Protein AF-A0A832CBM2-F1 (afdb_monomer)

Organism: NCBI:txid334771

Solvent-accessible surface area (backbone atoms only — not comparable to full-atom values): 4319 Å² total; per-residue (Å²): 137,87,86,80,92,69,81,64,78,65,17,57,49,30,36,90,88,73,65,54,53,73,94,45,59,44,76,79,47,92,62,30,34,33,33,62,91,75,75,41,75,42,53,26,65,62,35,23,54,52,41,40,46,60,73,63,70,56,82,75,76,57,76,76,78,72,73,122

Secondary structure (DSSP, 8-state):
--------TTTTTS-TTT---SSSEEEEETTEEEEGGGTEEEEHHHHHHHHHHHHHTPPPPPGGGG--

InterPro domains:
  IPR010095 Cas12f1-like, TNB domain [PF07282] (2-52)

Radius of gyration: 13.76 Å; Cα contacts (8 Å, |Δi|>4): 76; chains: 1; bounding box: 37×26×31 Å

Structure (mmCIF, N/CA/C/O backbone):
data_AF-A0A832CBM2-F1
#
_entry.id   AF-A0A832CBM2-F1
#
loop_
_atom_site.group_PDB
_atom_site.id
_atom_site.type_symbol
_atom_site.label_atom_id
_atom_site.label_alt_id
_atom_site.label_comp_id
_atom_site.label_asym_id
_atom_site.label_entity_id
_atom_site.label_seq_id
_atom_site.pdbx_PDB_ins_code
_atom_site.Cartn_x
_atom_site.Cartn_y
_atom_site.Cartn_z
_atom_site.occupancy
_atom_site.B_iso_or_equiv
_atom_site.auth_seq_id
_atom_site.auth_comp_id
_atom_site.auth_asym_id
_atom_site.auth_atom_id
_atom_site.pdbx_PDB_model_num
ATOM 1 N N . MET A 1 1 ? -18.865 -6.001 15.343 1.00 64.88 1 MET A N 1
ATOM 2 C CA . MET A 1 1 ? -17.828 -5.589 14.371 1.00 64.88 1 MET A CA 1
ATOM 3 C C . MET A 1 1 ? -17.214 -4.279 14.849 1.00 64.88 1 MET A C 1
ATOM 5 O O . MET A 1 1 ? -17.960 -3.328 15.035 1.00 64.88 1 MET A O 1
ATOM 9 N N . LYS A 1 2 ? -15.904 -4.240 15.121 1.00 80.44 2 LYS A N 1
ATOM 10 C CA . LYS A 1 2 ? -15.184 -3.011 15.495 1.00 80.44 2 LYS A CA 1
ATOM 11 C C . LYS A 1 2 ? -14.477 -2.483 14.247 1.00 80.44 2 LYS A C 1
ATOM 13 O O . LYS A 1 2 ? -13.802 -3.259 13.578 1.00 80.44 2 LYS A O 1
ATOM 18 N N . ILE A 1 3 ? -14.675 -1.209 13.925 1.00 81.81 3 ILE A N 1
ATOM 19 C CA . ILE A 1 3 ? -14.067 -0.558 12.759 1.00 81.81 3 ILE A CA 1
ATOM 20 C C . ILE A 1 3 ? -12.983 0.387 13.265 1.00 81.81 3 ILE A C 1
ATOM 22 O O . ILE A 1 3 ? -13.229 1.178 14.175 1.00 81.81 3 ILE A O 1
ATOM 26 N N . GLU A 1 4 ? -11.796 0.297 12.675 1.00 85.94 4 GLU A N 1
ATOM 27 C CA . GLU A 1 4 ? -10.678 1.194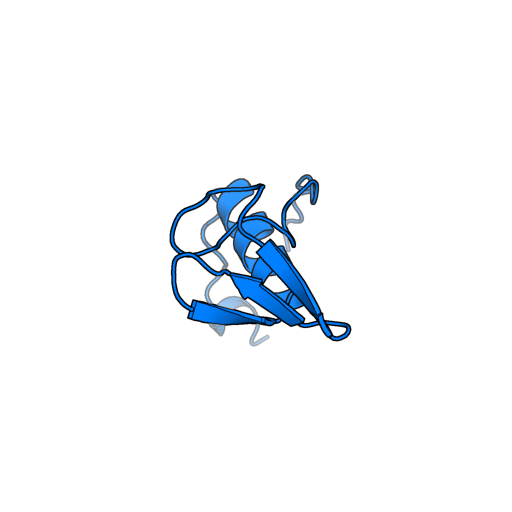 12.952 1.00 85.94 4 GLU A CA 1
ATOM 28 C C . GLU A 1 4 ? -10.304 1.929 11.666 1.00 85.94 4 GLU A C 1
ATOM 30 O O . GLU A 1 4 ? -10.109 1.315 10.617 1.00 85.94 4 GLU A O 1
ATOM 35 N N . PHE A 1 5 ? -10.243 3.258 11.739 1.00 89.31 5 PHE A N 1
ATOM 36 C CA . PHE A 1 5 ? -9.859 4.097 10.609 1.00 89.31 5 PHE A CA 1
ATOM 37 C C . PHE A 1 5 ? -8.338 4.234 10.584 1.00 89.31 5 PHE A C 1
ATOM 39 O O . PHE A 1 5 ? -7.732 4.701 11.547 1.00 89.31 5 PHE A O 1
ATOM 46 N N . VAL A 1 6 ? -7.723 3.826 9.476 1.00 89.12 6 VAL A N 1
ATOM 47 C CA . VAL A 1 6 ? -6.267 3.795 9.298 1.00 89.12 6 VAL A CA 1
ATOM 48 C C . VAL A 1 6 ? -5.908 4.582 8.044 1.00 89.12 6 VAL A C 1
ATOM 50 O O . VAL A 1 6 ? -6.587 4.477 7.027 1.00 89.12 6 VAL A O 1
ATOM 53 N N . SER A 1 7 ? -4.833 5.370 8.102 1.00 88.50 7 SER A N 1
ATOM 54 C CA . SER A 1 7 ? -4.377 6.155 6.950 1.00 88.50 7 SER A CA 1
ATOM 55 C C . SER A 1 7 ? -3.865 5.265 5.810 1.00 88.50 7 SER A C 1
ATOM 57 O O . SER A 1 7 ? -2.886 4.518 5.958 1.00 88.50 7 SER A O 1
ATOM 59 N N . GLU A 1 8 ? -4.480 5.427 4.639 1.00 86.56 8 GLU A N 1
ATOM 60 C CA . GLU A 1 8 ? -4.116 4.745 3.394 1.00 86.56 8 GLU A CA 1
ATOM 61 C C . GLU A 1 8 ? -2.916 5.371 2.664 1.00 86.56 8 GLU A C 1
ATOM 63 O O . GLU A 1 8 ? -2.471 4.854 1.637 1.00 86.56 8 GLU A O 1
ATOM 68 N N . GLU A 1 9 ? -2.337 6.451 3.191 1.00 88.88 9 GLU A N 1
ATOM 69 C CA . GLU A 1 9 ? -1.261 7.176 2.517 1.00 88.88 9 GLU A CA 1
ATOM 70 C C . GLU A 1 9 ? -0.067 6.254 2.201 1.00 88.88 9 GLU A C 1
ATOM 72 O O . GLU A 1 9 ? 0.445 5.546 3.081 1.00 88.88 9 GLU A O 1
ATOM 77 N N . ASN A 1 10 ? 0.372 6.251 0.938 1.00 84.81 10 ASN A N 1
ATOM 78 C CA . ASN A 1 10 ? 1.477 5.436 0.409 1.00 84.81 10 ASN A CA 1
ATOM 79 C C . ASN A 1 10 ? 1.304 3.909 0.567 1.00 84.81 10 ASN A C 1
ATOM 81 O O . ASN A 1 10 ? 2.256 3.146 0.385 1.00 84.81 10 ASN A O 1
ATOM 85 N N . THR A 1 11 ? 0.105 3.423 0.905 1.00 87.69 11 THR A N 1
ATOM 86 C CA . THR A 1 11 ? -0.124 1.985 1.130 1.00 87.69 11 THR A CA 1
ATOM 87 C C . THR A 1 11 ? -0.066 1.178 -0.159 1.00 87.69 11 THR A C 1
ATOM 89 O O . THR A 1 11 ? 0.471 0.080 -0.146 1.00 87.69 11 THR A O 1
ATOM 92 N N . SER A 1 12 ? -0.513 1.720 -1.290 1.00 83.06 12 SER A N 1
ATOM 93 C CA . SER A 1 12 ? -0.467 1.036 -2.592 1.00 83.06 12 SER A CA 1
ATOM 94 C C . SER A 1 12 ? 0.905 1.084 -3.281 1.00 83.06 12 SER A C 1
ATOM 96 O O . SER A 1 12 ? 1.126 0.389 -4.274 1.00 83.06 12 SER A O 1
ATOM 98 N N . THR A 1 13 ? 1.839 1.881 -2.755 1.00 82.31 13 THR A N 1
ATOM 99 C CA . THR A 1 13 ? 3.200 2.052 -3.290 1.00 82.31 13 THR A CA 1
ATOM 100 C C . THR A 1 13 ? 4.282 1.506 -2.363 1.00 82.31 13 THR A C 1
ATOM 102 O O . THR A 1 13 ? 5.418 1.354 -2.791 1.00 82.31 13 THR A O 1
ATOM 105 N N . THR A 1 14 ? 3.965 1.131 -1.121 1.00 88.94 14 THR A N 1
ATOM 106 C CA . THR A 1 14 ? 4.934 0.519 -0.199 1.00 88.94 14 THR A CA 1
ATOM 107 C C . THR A 1 14 ? 5.135 -0.965 -0.517 1.00 88.94 14 THR A C 1
ATOM 109 O O . THR A 1 14 ? 4.176 -1.714 -0.690 1.00 88.94 14 THR A O 1
ATOM 112 N N . CYS A 1 15 ? 6.390 -1.431 -0.598 1.00 88.62 15 CYS A N 1
ATOM 113 C CA . CYS A 1 15 ? 6.655 -2.842 -0.899 1.00 88.62 15 CYS A CA 1
ATOM 114 C C . CYS A 1 15 ? 6.248 -3.736 0.276 1.00 88.62 15 CYS A C 1
ATOM 116 O O . CYS A 1 15 ? 6.827 -3.569 1.347 1.00 88.62 15 CYS A O 1
ATOM 118 N N . PRO A 1 16 ? 5.376 -4.742 0.085 1.00 89.44 16 PRO A N 1
ATOM 119 C CA . PRO A 1 16 ? 4.981 -5.627 1.181 1.00 89.44 16 PRO A CA 1
ATOM 120 C C . PRO A 1 16 ? 6.107 -6.576 1.629 1.00 89.44 16 PRO A C 1
ATOM 122 O O . PRO A 1 16 ? 5.981 -7.216 2.662 1.00 89.44 16 PRO A O 1
ATOM 125 N N . LEU A 1 17 ? 7.200 -6.697 0.861 1.00 90.06 17 LEU A N 1
ATOM 126 C CA . LEU A 1 17 ? 8.316 -7.602 1.176 1.00 90.06 17 LEU A CA 1
ATOM 127 C C . LEU A 1 17 ? 9.473 -6.926 1.913 1.00 90.06 17 LEU A C 1
ATOM 129 O O . LEU A 1 17 ? 10.218 -7.591 2.621 1.00 90.06 17 LEU A O 1
ATOM 133 N N . CYS A 1 18 ? 9.695 -5.634 1.673 1.00 88.69 18 CYS A N 1
ATOM 134 C CA . CYS A 1 18 ? 10.869 -4.934 2.198 1.00 88.69 18 CYS A CA 1
ATOM 135 C C . CYS A 1 18 ? 10.576 -3.503 2.663 1.00 88.69 18 CYS A C 1
ATOM 137 O O . CYS A 1 18 ? 11.516 -2.729 2.830 1.00 88.69 18 CYS A O 1
ATOM 139 N N . GLU A 1 19 ? 9.297 -3.123 2.744 1.00 85.81 19 GLU A N 1
ATOM 140 C CA . GLU A 1 19 ? 8.763 -1.879 3.335 1.00 85.81 19 GLU A CA 1
ATOM 141 C C . GLU A 1 19 ? 9.246 -0.552 2.724 1.00 85.81 19 GLU A C 1
ATOM 143 O O . GLU A 1 19 ? 8.826 0.535 3.115 1.00 85.81 19 GLU A O 1
ATOM 148 N N . ALA A 1 20 ? 10.094 -0.609 1.704 1.00 84.62 20 ALA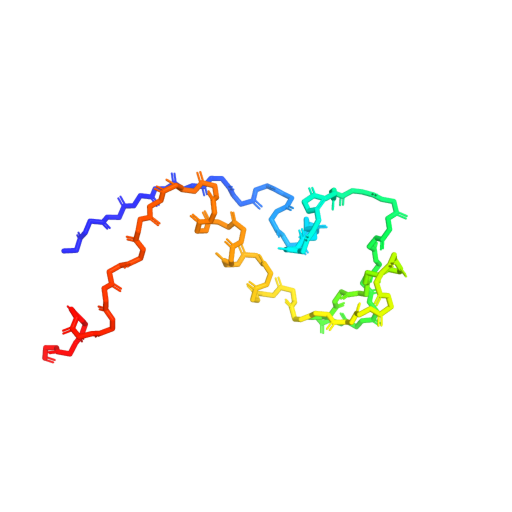 A N 1
ATOM 149 C CA . ALA A 1 20 ? 10.568 0.571 1.004 1.00 84.62 20 ALA A CA 1
ATOM 150 C C . ALA A 1 20 ? 9.444 1.190 0.161 1.00 84.62 20 ALA A C 1
ATOM 152 O O . ALA A 1 20 ? 8.793 0.495 -0.634 1.00 84.62 20 ALA A O 1
ATOM 153 N N . LYS A 1 21 ? 9.280 2.504 0.325 1.00 72.69 21 LYS A N 1
ATOM 154 C CA . LYS A 1 21 ? 8.172 3.303 -0.205 1.00 72.69 21 LYS A CA 1
ATOM 155 C C . LYS A 1 21 ? 8.413 3.773 -1.639 1.00 72.69 21 LYS A C 1
ATOM 157 O O . LYS A 1 21 ? 7.570 3.546 -2.496 1.00 72.69 21 LYS A O 1
ATOM 162 N N . ASP A 1 22 ? 9.609 4.290 -1.934 1.00 68.25 22 ASP A N 1
ATOM 163 C CA . ASP A 1 22 ? 9.799 5.108 -3.141 1.00 68.25 22 ASP A CA 1
ATOM 164 C C . ASP A 1 22 ? 11.002 4.676 -3.997 1.00 68.25 22 ASP A C 1
ATOM 166 O O . ASP A 1 22 ? 11.880 3.928 -3.562 1.00 68.25 22 ASP A O 1
ATOM 170 N N . GLY A 1 23 ? 11.006 5.110 -5.262 1.00 68.31 23 GLY A N 1
ATOM 171 C CA . GLY A 1 23 ? 12.125 4.973 -6.210 1.00 68.31 23 GLY A CA 1
ATOM 172 C C . GLY A 1 23 ? 12.256 3.623 -6.926 1.00 68.31 23 GLY A C 1
ATOM 173 O O . GLY A 1 23 ? 12.850 3.554 -7.997 1.00 68.31 23 GLY A O 1
ATOM 174 N N . TYR A 1 24 ? 11.659 2.556 -6.390 1.00 73.69 24 TYR A N 1
ATOM 175 C CA . TYR A 1 24 ? 11.773 1.196 -6.949 1.00 73.69 24 TYR A CA 1
ATOM 176 C C . TYR A 1 24 ? 10.435 0.575 -7.355 1.00 73.69 24 TYR A C 1
ATOM 178 O O . TYR A 1 24 ? 10.390 -0.611 -7.695 1.00 73.69 24 TYR A O 1
ATOM 186 N N . HIS A 1 25 ? 9.359 1.359 -7.307 1.00 81.38 25 HIS A N 1
ATOM 187 C CA . HIS A 1 25 ? 8.013 0.944 -7.679 1.00 81.38 25 HIS A CA 1
ATOM 188 C C . HIS A 1 25 ? 7.527 1.739 -8.872 1.00 81.38 25 HIS A C 1
ATOM 190 O O . HIS A 1 25 ? 7.551 2.967 -8.858 1.00 81.38 25 HIS A O 1
ATOM 196 N N . LYS A 1 26 ? 7.055 1.039 -9.898 1.00 86.06 26 LYS A N 1
ATOM 197 C CA . LYS A 1 26 ? 6.428 1.673 -11.054 1.00 86.06 26 LYS A CA 1
ATOM 198 C C . LYS A 1 26 ? 5.132 0.961 -11.372 1.00 86.06 26 LYS A C 1
ATOM 200 O O . LYS A 1 26 ? 5.085 -0.268 -11.449 1.00 86.06 26 LYS A O 1
ATOM 205 N N . ARG A 1 27 ? 4.072 1.739 -11.575 1.00 87.75 27 ARG A N 1
ATOM 206 C CA . ARG A 1 27 ? 2.831 1.216 -12.136 1.00 87.75 27 ARG A CA 1
ATOM 207 C C . ARG A 1 27 ? 3.121 0.753 -13.560 1.00 87.75 27 ARG A C 1
ATOM 209 O O . ARG A 1 27 ? 3.573 1.545 -14.382 1.00 87.75 27 ARG A O 1
ATOM 216 N N . VAL A 1 28 ? 2.905 -0.531 -13.820 1.00 91.50 28 VAL A N 1
ATOM 217 C CA . VAL A 1 28 ? 3.115 -1.125 -15.151 1.00 91.50 28 VAL A CA 1
ATOM 218 C C . VAL A 1 28 ? 1.805 -1.230 -15.917 1.00 91.50 28 VAL A C 1
ATOM 220 O O . VAL A 1 28 ? 1.780 -0.997 -17.117 1.00 91.50 28 VAL A O 1
ATOM 223 N N . TYR A 1 29 ? 0.710 -1.480 -15.197 1.00 91.31 29 TYR A N 1
ATOM 224 C CA . TYR A 1 29 ? -0.655 -1.463 -15.710 1.00 91.31 29 TYR A CA 1
ATOM 225 C C . TYR A 1 29 ? -1.599 -0.933 -14.630 1.00 91.31 29 TYR A C 1
ATOM 227 O O . TYR A 1 29 ? -1.242 -0.843 -13.450 1.00 91.31 29 TYR A O 1
ATOM 235 N N . ARG A 1 30 ? -2.832 -0.584 -15.007 1.00 89.00 30 ARG A N 1
ATOM 236 C CA . ARG A 1 30 ? -3.870 -0.272 -14.018 1.00 89.00 30 ARG A CA 1
ATOM 237 C C . ARG A 1 30 ? -4.048 -1.482 -13.091 1.00 89.00 30 ARG A C 1
ATOM 239 O O . ARG A 1 30 ? -4.150 -2.606 -13.562 1.00 89.00 30 ARG A O 1
ATOM 246 N N . GLY A 1 31 ? -4.017 -1.244 -11.781 1.00 91.38 31 GLY A N 1
ATOM 247 C CA . GLY A 1 31 ? -4.092 -2.303 -10.767 1.00 91.38 31 GLY A CA 1
ATOM 248 C C . GLY A 1 31 ? -2.804 -3.110 -10.541 1.00 91.38 31 GLY A C 1
ATOM 249 O O . GLY A 1 31 ? -2.781 -3.914 -9.618 1.00 91.38 31 GLY A O 1
ATOM 250 N N . LEU A 1 32 ? -1.721 -2.890 -11.303 1.00 92.75 32 LEU A N 1
ATOM 251 C CA . LEU A 1 32 ? -0.460 -3.630 -11.151 1.00 92.75 32 LEU A CA 1
ATOM 252 C C . LEU A 1 32 ? 0.741 -2.707 -10.907 1.00 92.75 32 LEU A C 1
ATOM 254 O O . LEU A 1 32 ? 0.993 -1.762 -11.663 1.00 92.75 32 LEU A O 1
ATOM 258 N N . VAL A 1 33 ? 1.535 -3.030 -9.886 1.00 90.38 33 VAL A N 1
ATOM 259 C CA . VAL A 1 33 ? 2.773 -2.326 -9.529 1.00 90.38 33 VAL A CA 1
ATOM 260 C C . VAL A 1 33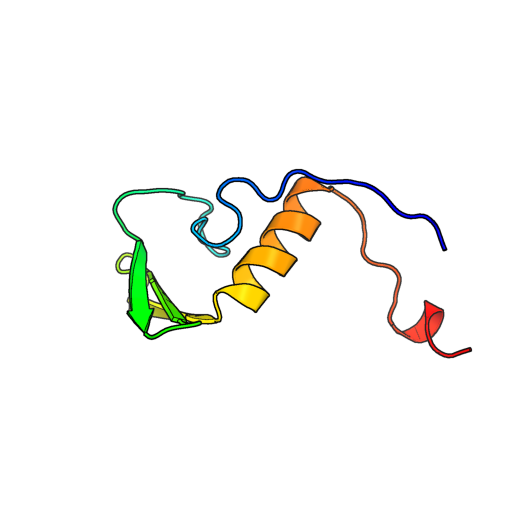 ? 3.968 -3.274 -9.614 1.00 90.38 33 VAL A C 1
ATOM 262 O O . VAL A 1 33 ? 3.961 -4.355 -9.030 1.00 90.38 33 VAL A O 1
ATOM 265 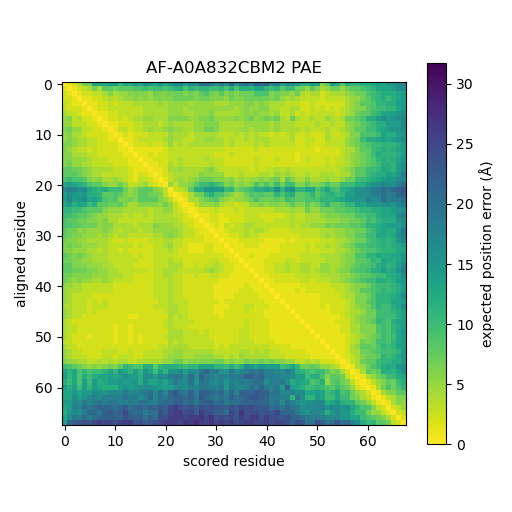N N . LYS A 1 34 ? 5.007 -2.884 -10.358 1.00 91.31 34 LYS A N 1
ATOM 266 C CA . LYS A 1 34 ? 6.274 -3.616 -10.424 1.00 91.31 34 LYS A CA 1
ATOM 267 C C . LYS A 1 34 ? 7.247 -3.058 -9.397 1.00 91.31 34 LYS A C 1
ATOM 269 O O . LYS A 1 34 ? 7.505 -1.856 -9.380 1.00 91.31 34 LYS A O 1
ATOM 274 N N . ARG A 1 35 ? 7.835 -3.955 -8.609 1.00 91.25 35 ARG A N 1
ATOM 275 C CA . ARG A 1 35 ? 8.949 -3.693 -7.702 1.00 91.25 35 ARG A CA 1
ATOM 276 C C . ARG A 1 35 ? 10.240 -4.225 -8.310 1.00 91.25 35 ARG A C 1
ATOM 278 O O . ARG A 1 35 ? 10.472 -5.433 -8.323 1.00 91.25 35 ARG A O 1
ATOM 285 N N . TYR A 1 36 ? 11.112 -3.323 -8.749 1.00 89.50 36 TYR A N 1
ATOM 286 C CA . TYR A 1 36 ? 12.333 -3.699 -9.471 1.00 89.50 36 TYR A CA 1
ATOM 287 C C . TYR A 1 36 ? 13.358 -4.432 -8.605 1.00 89.50 36 TYR A C 1
ATOM 289 O O . TYR A 1 36 ? 13.966 -5.382 -9.076 1.00 89.50 36 TYR A O 1
ATOM 297 N N . LYS A 1 37 ? 13.485 -4.071 -7.319 1.00 88.88 37 LYS A N 1
ATOM 298 C CA . LYS A 1 37 ? 14.433 -4.718 -6.388 1.00 88.88 37 LYS A CA 1
ATOM 299 C C . LYS A 1 37 ? 14.257 -6.241 -6.294 1.00 88.88 37 LYS A C 1
ATOM 301 O O . LYS A 1 37 ? 15.221 -6.949 -6.037 1.00 88.88 37 LYS A O 1
ATOM 306 N N . HIS A 1 38 ? 13.027 -6.726 -6.448 1.00 89.06 38 HIS A N 1
ATOM 307 C CA . HIS A 1 38 ? 12.695 -8.149 -6.333 1.00 89.06 38 HIS A CA 1
ATOM 308 C C . HIS A 1 38 ? 12.271 -8.765 -7.666 1.00 89.06 38 HIS A C 1
ATOM 310 O O . HIS A 1 38 ? 11.889 -9.928 -7.678 1.00 89.06 38 HIS A O 1
ATOM 316 N N . ASP A 1 39 ? 12.264 -7.968 -8.738 1.00 91.38 39 ASP A N 1
ATOM 317 C CA . ASP A 1 39 ? 11.672 -8.299 -10.035 1.00 91.38 39 ASP A CA 1
ATOM 318 C C . ASP A 1 39 ? 10.277 -8.947 -9.929 1.00 91.38 39 ASP A C 1
ATOM 320 O O . ASP A 1 39 ? 9.959 -9.948 -10.563 1.00 91.38 39 ASP A O 1
ATOM 324 N N . LYS A 1 40 ? 9.422 -8.373 -9.075 1.00 92.19 40 LYS A N 1
ATOM 325 C CA . LYS A 1 40 ? 8.061 -8.871 -8.825 1.00 92.19 40 LYS A CA 1
ATOM 326 C C . LYS A 1 40 ? 7.020 -7.851 -9.246 1.00 92.19 40 LYS A C 1
ATOM 328 O O . LYS A 1 40 ? 7.217 -6.645 -9.093 1.00 92.19 40 LYS A O 1
ATOM 333 N N . VAL A 1 41 ? 5.892 -8.349 -9.738 1.00 93.62 41 VAL A N 1
ATOM 334 C CA . VAL A 1 41 ? 4.690 -7.560 -10.016 1.00 93.62 41 VAL A CA 1
ATOM 335 C C . VAL A 1 41 ? 3.631 -7.941 -8.993 1.00 93.62 41 VAL A C 1
ATOM 337 O O . VAL A 1 41 ? 3.405 -9.122 -8.744 1.00 93.62 41 VAL A O 1
ATOM 340 N N . PHE A 1 42 ? 2.998 -6.939 -8.398 1.00 92.94 42 PHE A N 1
ATOM 341 C CA . PHE A 1 42 ? 1.963 -7.105 -7.390 1.00 92.94 42 PHE A CA 1
ATOM 342 C C . PHE A 1 42 ? 0.660 -6.460 -7.849 1.00 92.94 42 PHE A C 1
ATOM 344 O O . PHE A 1 42 ? 0.672 -5.463 -8.575 1.00 92.94 42 PHE A O 1
ATOM 351 N N . ASN A 1 43 ? -0.460 -6.998 -7.374 1.00 94.62 43 ASN A N 1
ATOM 352 C CA . ASN A 1 43 ? -1.738 -6.306 -7.434 1.00 94.62 43 ASN A CA 1
ATOM 353 C C . ASN A 1 43 ? -1.726 -5.139 -6.428 1.00 94.62 43 ASN A C 1
ATOM 355 O O . ASN A 1 43 ? -1.423 -5.333 -5.252 1.00 94.62 43 ASN A O 1
ATOM 359 N N . ALA A 1 44 ? -2.030 -3.932 -6.901 1.00 91.31 44 ALA A N 1
ATOM 360 C CA . ALA A 1 44 ? -1.957 -2.706 -6.112 1.00 91.31 44 ALA A CA 1
ATOM 361 C C . ALA A 1 44 ? -2.997 -2.656 -4.979 1.00 91.31 44 ALA A C 1
ATOM 363 O O . ALA A 1 44 ? -2.696 -2.112 -3.918 1.00 91.31 44 ALA A O 1
ATOM 364 N N . ASP A 1 45 ? -4.175 -3.253 -5.176 1.00 92.50 45 ASP A N 1
ATOM 365 C CA . ASP A 1 45 ? -5.247 -3.287 -4.176 1.00 92.50 45 ASP A CA 1
ATOM 366 C C . ASP A 1 45 ? -4.888 -4.251 -3.040 1.00 92.50 45 ASP A C 1
ATOM 368 O O . ASP A 1 45 ? -5.020 -3.908 -1.866 1.00 92.50 45 ASP A O 1
ATOM 372 N N . LEU A 1 46 ? -4.329 -5.423 -3.375 1.00 94.06 46 LEU A N 1
ATOM 373 C CA . LEU A 1 46 ? -3.820 -6.369 -2.373 1.00 94.06 46 LEU A CA 1
ATOM 374 C C . LEU A 1 46 ? -2.673 -5.766 -1.555 1.00 94.06 46 LEU A C 1
ATOM 376 O O . LEU A 1 46 ? -2.631 -5.932 -0.338 1.00 94.06 46 LEU A O 1
ATOM 380 N N . VAL A 1 47 ? -1.756 -5.046 -2.209 1.00 92.12 47 VAL A N 1
ATOM 381 C CA . VAL A 1 47 ? -0.662 -4.333 -1.532 1.00 92.12 47 VAL A CA 1
ATOM 382 C C . VAL A 1 47 ? -1.210 -3.251 -0.601 1.00 92.12 47 VAL A C 1
ATOM 384 O O . VAL A 1 47 ? -0.791 -3.178 0.553 1.00 92.12 47 VAL A O 1
ATOM 387 N N . GLY A 1 48 ? -2.175 -2.455 -1.071 1.00 91.94 48 GLY A N 1
ATOM 388 C CA . GLY A 1 48 ? -2.845 -1.437 -0.263 1.00 91.94 48 GLY A CA 1
ATOM 389 C C . GLY A 1 48 ? -3.500 -2.030 0.983 1.00 91.94 48 GLY A C 1
ATOM 390 O O . GLY A 1 48 ? -3.181 -1.619 2.098 1.00 91.94 48 GLY A O 1
ATOM 391 N N . ALA A 1 49 ? -4.336 -3.056 0.810 1.00 92.19 49 ALA A N 1
ATOM 392 C CA . ALA A 1 49 ? -5.028 -3.729 1.908 1.00 92.19 49 ALA A CA 1
ATOM 393 C C . ALA A 1 49 ? -4.056 -4.355 2.922 1.00 92.19 49 ALA A C 1
ATOM 395 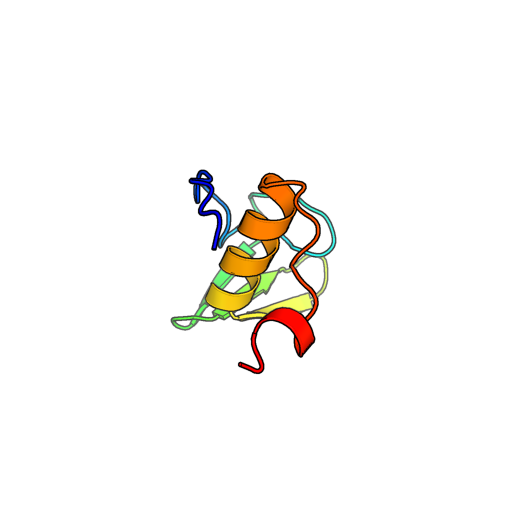O O . ALA A 1 49 ? -4.206 -4.157 4.129 1.00 92.19 49 ALA A O 1
ATOM 396 N N . HIS A 1 50 ? -3.022 -5.055 2.444 1.00 91.44 50 HIS A N 1
ATOM 397 C CA . HIS A 1 50 ? -1.983 -5.626 3.301 1.00 91.44 50 HIS A CA 1
ATOM 398 C C . HIS A 1 50 ? -1.269 -4.548 4.125 1.00 91.44 50 HIS A C 1
ATOM 400 O O . HIS A 1 50 ? -1.064 -4.707 5.326 1.00 91.44 50 HIS A O 1
ATOM 406 N N . ASN A 1 51 ? -0.907 -3.427 3.502 1.00 91.81 51 ASN A N 1
ATOM 407 C CA . ASN A 1 51 ? -0.177 -2.360 4.178 1.00 91.81 51 ASN A CA 1
ATOM 408 C C . ASN A 1 51 ? -1.058 -1.562 5.150 1.00 91.81 51 ASN A C 1
ATOM 410 O O . ASN A 1 51 ? -0.551 -1.089 6.167 1.00 91.81 51 ASN A O 1
ATOM 414 N N . ILE A 1 52 ? -2.366 -1.449 4.891 1.00 91.50 52 ILE A N 1
ATOM 415 C CA . ILE A 1 52 ? -3.337 -0.937 5.869 1.00 91.50 52 ILE A CA 1
ATOM 416 C C . ILE A 1 52 ? -3.377 -1.858 7.090 1.00 91.50 52 ILE A C 1
ATOM 418 O O . ILE A 1 52 ? -3.221 -1.378 8.210 1.00 91.50 52 ILE A O 1
ATOM 422 N N . LEU A 1 53 ? -3.514 -3.172 6.878 1.00 89.19 53 LEU A N 1
ATOM 423 C CA . LEU A 1 53 ? -3.518 -4.159 7.960 1.00 89.19 53 LEU A CA 1
ATOM 424 C C . LEU A 1 53 ? -2.224 -4.097 8.785 1.00 89.19 53 LEU A C 1
ATOM 426 O O . LEU A 1 53 ? -2.264 -4.079 10.014 1.00 89.19 53 LEU A O 1
ATOM 430 N N . PHE A 1 54 ? -1.078 -3.999 8.114 1.00 87.94 54 PHE A N 1
ATOM 431 C CA . PHE A 1 54 ? 0.220 -3.879 8.770 1.00 87.94 54 PHE A CA 1
ATOM 432 C C . PHE A 1 54 ? 0.335 -2.589 9.601 1.00 87.94 54 PHE A C 1
ATOM 434 O O . PHE A 1 54 ? 0.766 -2.633 10.753 1.00 87.94 54 PHE A O 1
ATOM 441 N N . LYS A 1 55 ? -0.109 -1.441 9.065 1.00 87.56 55 LYS A N 1
ATOM 442 C CA . LYS A 1 55 ? -0.144 -0.161 9.799 1.00 87.56 55 LYS A CA 1
ATOM 443 C C . LYS A 1 55 ? -1.092 -0.186 10.994 1.00 87.56 55 LYS A C 1
ATOM 445 O O . LYS A 1 55 ? -0.778 0.417 12.017 1.00 87.56 55 LYS A O 1
ATOM 450 N N . ALA A 1 56 ? -2.230 -0.864 10.863 1.00 86.12 56 ALA A N 1
ATOM 451 C CA . ALA A 1 56 ? -3.209 -1.007 11.933 1.00 86.12 56 ALA A CA 1
ATOM 452 C C . ALA A 1 56 ? -2.626 -1.742 13.154 1.00 86.12 56 ALA A C 1
ATOM 454 O O . ALA A 1 56 ? -3.121 -1.572 14.263 1.00 86.12 56 ALA A O 1
ATOM 455 N N . LYS A 1 57 ? -1.568 -2.555 12.966 1.00 77.56 57 LYS A N 1
ATOM 456 C CA . LYS A 1 57 ? -1.010 -3.466 13.985 1.00 77.56 57 LYS A CA 1
ATOM 457 C C . LYS A 1 57 ? -2.073 -4.387 14.601 1.00 77.56 57 LYS A C 1
ATOM 459 O O . LYS A 1 57 ? -1.904 -4.897 15.707 1.00 77.56 57 LYS A O 1
ATOM 464 N N . THR A 1 58 ? -3.176 -4.600 13.890 1.00 68.62 58 THR A N 1
ATOM 465 C CA . THR A 1 58 ? -4.293 -5.430 14.326 1.00 68.62 58 THR A CA 1
ATOM 466 C C . THR A 1 58 ? -4.084 -6.861 13.866 1.00 68.62 58 THR A C 1
ATOM 468 O O . THR A 1 58 ? -3.756 -7.100 12.703 1.00 68.62 58 THR A O 1
ATOM 471 N N . IL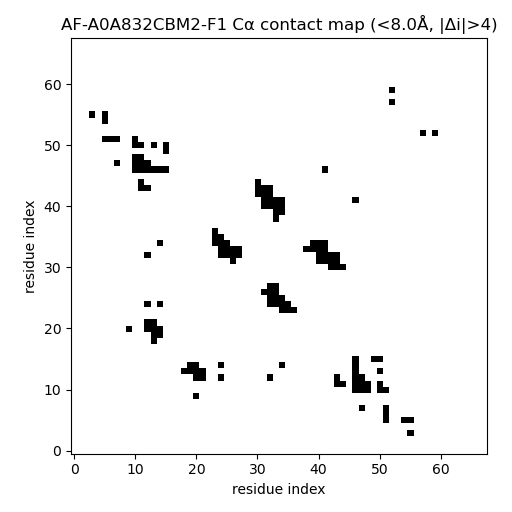E A 1 59 ? -4.351 -7.823 14.747 1.00 66.81 59 ILE A N 1
ATOM 472 C CA . ILE A 1 59 ? -4.529 -9.216 14.336 1.00 66.81 59 ILE A CA 1
ATOM 473 C C . ILE A 1 59 ? -5.843 -9.267 13.538 1.00 66.81 59 ILE A C 1
ATOM 475 O O . ILE A 1 59 ? -6.885 -8.921 14.105 1.00 66.81 59 ILE A O 1
ATOM 479 N N . PRO A 1 60 ? -5.832 -9.640 12.243 1.00 63.94 60 PRO A N 1
ATOM 480 C CA . PRO A 1 60 ? -7.073 -9.790 11.499 1.00 63.94 60 PRO A CA 1
ATOM 481 C C . PRO A 1 60 ? -7.922 -10.869 12.193 1.00 63.94 60 PRO A C 1
ATOM 483 O O . PRO A 1 60 ? -7.379 -11.916 12.562 1.00 63.94 60 PRO A O 1
ATOM 486 N N . PRO A 1 61 ? -9.231 -10.644 12.410 1.00 65.31 61 PRO A N 1
ATOM 487 C CA . PRO A 1 61 ? -10.099 -11.674 12.964 1.00 65.31 61 PRO A CA 1
ATOM 488 C C . PRO A 1 61 ? -10.006 -12.939 12.111 1.00 65.31 61 PRO A C 1
ATOM 490 O O . PRO A 1 61 ? -9.889 -12.857 10.885 1.00 65.31 61 PRO A O 1
ATOM 493 N N . SER A 1 62 ? -10.027 -14.112 12.747 1.00 64.81 62 SER A N 1
ATOM 494 C CA . SER A 1 62 ? -9.981 -15.366 11.998 1.00 64.81 62 SER A CA 1
ATOM 495 C C . SER A 1 62 ? -11.154 -15.419 11.004 1.00 64.81 62 SER A C 1
ATOM 497 O O . SER A 1 62 ? -12.235 -14.919 11.315 1.00 64.81 62 SER A O 1
ATOM 499 N N . PRO A 1 63 ? -10.991 -16.036 9.821 1.00 62.69 63 PRO A N 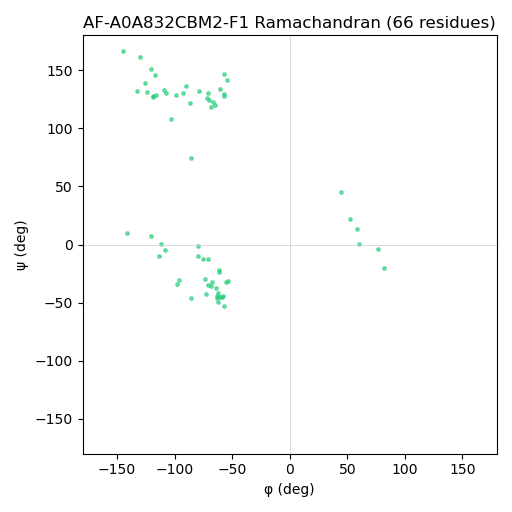1
ATOM 500 C CA . PRO A 1 63 ? -12.082 -16.183 8.854 1.00 62.69 63 PRO A CA 1
ATOM 501 C C . PRO A 1 63 ? -13.345 -16.830 9.450 1.00 62.69 63 PRO A C 1
ATOM 503 O O . PRO A 1 63 ? -14.458 -16.474 9.079 1.00 62.69 63 PRO A O 1
ATOM 506 N N . LEU A 1 64 ? -13.170 -17.718 10.438 1.00 63.03 64 LEU A N 1
ATOM 507 C CA . LEU A 1 64 ? -14.254 -18.341 11.208 1.00 63.03 64 LEU A CA 1
ATOM 508 C C . LEU A 1 64 ? -15.106 -17.334 11.994 1.00 63.03 64 LEU A C 1
ATOM 510 O O . LEU A 1 64 ? -16.250 -17.626 12.311 1.00 63.03 64 LEU A O 1
ATOM 514 N N . HIS A 1 65 ? -14.579 -16.146 12.285 1.00 57.69 65 HIS A N 1
ATOM 515 C CA . HIS A 1 65 ? -15.305 -15.083 12.974 1.00 57.69 65 HIS A CA 1
ATOM 516 C C . HIS A 1 65 ? -16.330 -14.371 12.067 1.00 57.69 65 HIS A C 1
ATOM 518 O O . HIS A 1 65 ? -17.155 -13.612 12.569 1.00 57.69 65 HIS A O 1
ATOM 524 N N . TYR A 1 66 ? -16.278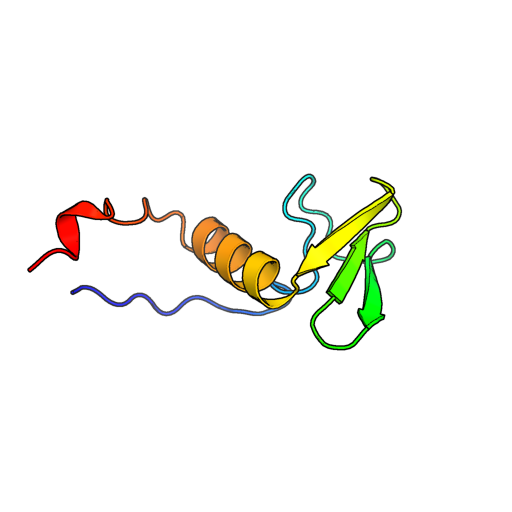 -14.599 10.748 1.00 56.66 66 TYR A N 1
ATOM 525 C CA . TYR A 1 66 ? -17.178 -14.003 9.750 1.00 56.66 66 TYR A CA 1
ATOM 526 C C . TYR A 1 66 ? -18.185 -14.997 9.157 1.00 56.66 66 TYR A C 1
ATOM 528 O O . TYR A 1 66 ? -19.045 -14.591 8.379 1.00 56.66 66 TYR A O 1
ATOM 536 N N . ALA A 1 67 ? -18.085 -16.282 9.507 1.00 55.81 67 ALA A N 1
ATOM 537 C CA . ALA A 1 67 ? -19.065 -17.302 9.150 1.00 55.81 67 ALA A CA 1
ATOM 538 C C . ALA A 1 67 ? -20.195 -17.294 10.193 1.00 55.81 67 ALA A C 1
ATOM 540 O O . ALA A 1 67 ? -20.225 -18.130 11.095 1.00 55.81 67 ALA A O 1
ATOM 541 N N . GLY A 1 68 ? -21.051 -16.276 10.110 1.00 47.72 68 GLY A N 1
ATOM 542 C CA . GLY A 1 68 ? -22.351 -16.231 10.782 1.00 47.72 68 GLY A CA 1
ATOM 543 C C . GLY A 1 68 ? -23.450 -16.683 9.839 1.00 47.72 68 GLY A C 1
ATOM 544 O O . GLY A 1 68 ? -23.386 -16.274 8.658 1.00 47.72 68 GLY A O 1
#

Sequence (68 aa):
MKIEFVSEENTSTTCPLCEAKDGYHKRVYRGLVKRYKHDKVFNADLVGAHNILFKAKTIPPSPLHYAG

pLDDT: mean 82.93, std 11.51, range [47.72, 94.62]

Mean predicted aligned error: 6.84 Å

Foldseek 3Di:
DDDDDFDLPQQLQQDPVPRDRDDQWDDPDVQWIAGNVVRDIDRSVVSSVSSRCVRVVDDPPDPVVVPD

Nearest PDB structures (foldseek):
  8fkz-assembly1_LX  TM=6.229E-01  e=5.176E-01  Homo sapiens
  8h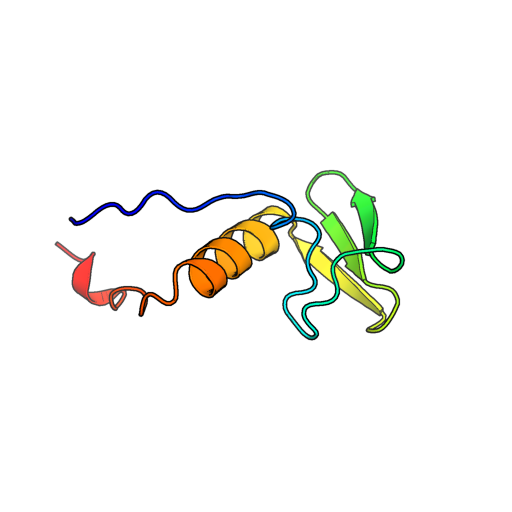1j-assembly1_A  TM=6.617E-01  e=8.242E-01  Deinococcus radiodurans R1 = ATCC 13939 = DSM 20539
  7ls1-assembly1_j2  TM=6.703E-01  e=1.312E+00  Mus musculus
  6zj3-assembly1_L5  TM=6.108E-01  e=1.830E+00  Euglena gracilis